Protein AF-A0A0F9KV22-F1 (afdb_monomer_lite)

Structure (mmCIF, N/CA/C/O backbone):
data_AF-A0A0F9KV22-F1
#
_entry.id   AF-A0A0F9KV22-F1
#
loop_
_atom_site.group_PDB
_atom_site.id
_atom_site.type_symbol
_atom_site.label_atom_id
_atom_site.label_alt_id
_atom_site.label_comp_id
_atom_site.label_asym_id
_atom_site.label_entity_id
_atom_site.label_seq_id
_atom_site.pdbx_PDB_ins_code
_atom_site.Cartn_x
_atom_site.Cartn_y
_atom_site.Cartn_z
_atom_site.occupancy
_atom_site.B_iso_or_equiv
_atom_site.auth_seq_id
_atom_site.auth_comp_id
_atom_site.auth_asym_id
_atom_site.auth_atom_id
_atom_site.pdbx_PDB_model_num
ATOM 1 N N . MET A 1 1 ? -17.449 13.943 23.712 1.00 32.59 1 MET A N 1
ATOM 2 C CA . MET A 1 1 ? -16.110 14.514 23.438 1.00 32.59 1 MET A CA 1
ATOM 3 C C . MET A 1 1 ? -15.389 13.582 22.473 1.00 32.59 1 MET A C 1
ATOM 5 O O . MET A 1 1 ? -14.999 12.496 22.885 1.00 32.59 1 MET A O 1
ATOM 9 N N . ALA A 1 2 ? -15.297 13.933 21.188 1.00 40.28 2 ALA A N 1
ATOM 10 C CA . ALA A 1 2 ? -14.554 13.122 20.223 1.00 40.28 2 ALA A CA 1
ATOM 11 C C . ALA A 1 2 ? -13.065 13.161 20.602 1.00 40.28 2 ALA A C 1
ATOM 13 O O . ALA A 1 2 ? -12.479 14.239 20.712 1.00 40.28 2 ALA A O 1
ATOM 14 N N . ARG A 1 3 ? -12.473 11.996 20.892 1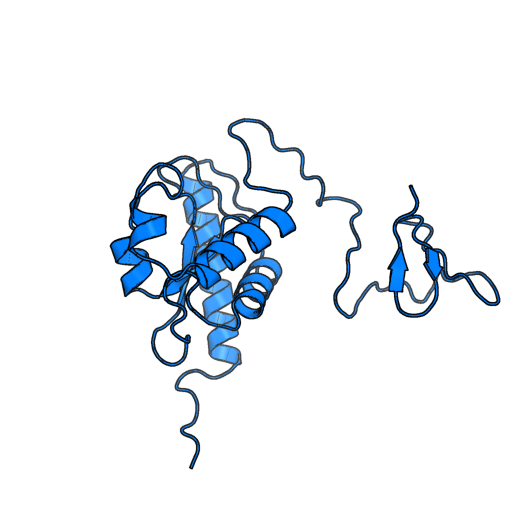.00 40.50 3 ARG A N 1
ATOM 15 C CA . ARG A 1 3 ? -11.038 11.890 21.185 1.00 40.50 3 ARG A CA 1
ATOM 16 C C . ARG A 1 3 ? -10.270 12.445 19.980 1.00 40.50 3 ARG A C 1
ATOM 18 O O . ARG A 1 3 ? -10.535 12.031 18.858 1.00 40.50 3 ARG A O 1
ATOM 25 N N . ARG A 1 4 ? -9.335 13.380 20.200 1.00 36.06 4 ARG A N 1
ATOM 26 C CA . ARG A 1 4 ? -8.414 13.835 19.142 1.00 36.06 4 ARG A CA 1
ATOM 27 C C . ARG A 1 4 ? -7.692 12.599 18.575 1.00 36.06 4 ARG A C 1
ATOM 29 O O . ARG A 1 4 ? -7.229 11.787 19.384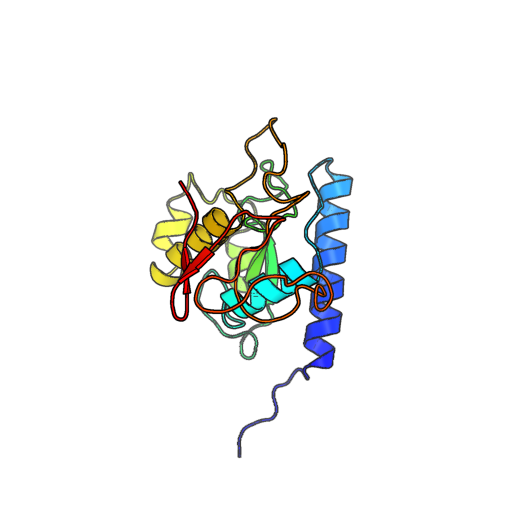 1.00 36.06 4 ARG A O 1
ATOM 36 N N . PRO A 1 5 ? -7.569 12.442 17.244 1.00 43.88 5 PRO A N 1
ATOM 37 C CA . PRO A 1 5 ? -6.772 11.367 16.667 1.00 43.88 5 PRO A CA 1
ATOM 38 C C . PRO A 1 5 ? -5.354 11.429 17.241 1.00 43.88 5 PRO A C 1
ATOM 40 O O . PRO A 1 5 ? -4.774 12.511 17.350 1.00 43.88 5 PRO A O 1
ATOM 43 N N . ARG A 1 6 ? -4.783 10.277 17.616 1.00 51.22 6 ARG A N 1
ATOM 44 C CA . ARG A 1 6 ? -3.412 10.188 18.160 1.00 51.22 6 ARG A CA 1
ATOM 45 C C . ARG A 1 6 ? -2.331 10.679 17.178 1.00 51.22 6 ARG A C 1
ATOM 47 O O . ARG A 1 6 ? -1.198 10.884 17.596 1.00 51.22 6 ARG A O 1
ATOM 54 N N . TYR A 1 7 ? -2.681 10.902 15.910 1.00 47.09 7 TYR A N 1
ATOM 55 C CA . TYR A 1 7 ? -1.802 11.370 14.841 1.00 47.09 7 TYR A CA 1
ATOM 56 C C . TYR A 1 7 ? -2.459 12.544 14.093 1.00 47.09 7 TYR A C 1
ATOM 58 O O . TYR A 1 7 ? -3.548 12.408 13.544 1.00 47.09 7 TYR A O 1
ATOM 66 N N . GLY A 1 8 ? -1.820 13.720 14.094 1.00 50.38 8 GLY A N 1
ATOM 67 C CA . GLY A 1 8 ? -2.276 14.887 13.324 1.00 50.38 8 GLY A CA 1
ATOM 68 C C . GLY A 1 8 ? -2.021 14.736 11.817 1.00 50.38 8 GLY A C 1
ATOM 69 O O . GLY A 1 8 ? -1.182 13.933 11.409 1.00 50.38 8 GLY A O 1
ATOM 70 N N . ARG A 1 9 ? -2.702 15.539 10.982 1.00 50.69 9 ARG A N 1
ATOM 71 C CA . ARG A 1 9 ? -2.569 15.514 9.504 1.00 50.69 9 ARG A CA 1
ATOM 72 C C . ARG A 1 9 ? -1.110 15.602 9.021 1.00 50.69 9 ARG A C 1
ATOM 74 O O . ARG A 1 9 ? -0.722 14.864 8.119 1.00 50.69 9 ARG A O 1
ATOM 81 N N . ASP A 1 10 ? -0.277 16.397 9.691 1.00 55.50 10 ASP A N 1
ATOM 82 C CA . ASP A 1 10 ? 1.150 16.546 9.356 1.00 55.50 10 ASP A CA 1
ATOM 83 C C . ASP A 1 10 ? 1.987 15.298 9.682 1.00 55.50 10 ASP A C 1
ATOM 85 O O . ASP A 1 10 ? 2.980 15.004 9.011 1.00 55.50 10 ASP A O 1
ATOM 89 N N . ALA A 1 11 ? 1.586 14.535 10.703 1.00 61.00 11 ALA A N 1
ATOM 90 C CA . ALA A 1 11 ? 2.254 13.294 11.081 1.00 61.00 11 ALA A CA 1
ATOM 91 C C . ALA A 1 11 ? 1.966 12.179 10.064 1.00 61.00 11 ALA A C 1
ATOM 93 O O . ALA A 1 11 ? 2.880 11.433 9.711 1.00 61.00 11 ALA A O 1
ATOM 94 N N . HIS A 1 12 ? 0.739 12.113 9.529 1.00 65.06 12 HIS A N 1
ATOM 95 C CA . HIS A 1 12 ? 0.409 11.209 8.422 1.00 65.06 12 HIS A CA 1
ATOM 96 C C . HIS A 1 12 ? 1.208 11.542 7.157 1.00 65.06 12 HIS A C 1
ATOM 98 O O . HIS A 1 12 ? 1.749 10.631 6.534 1.00 65.06 12 HIS A O 1
ATOM 104 N N . TYR A 1 13 ? 1.371 12.828 6.827 1.00 62.19 13 TYR A N 1
ATOM 105 C CA . TYR A 1 13 ? 2.167 13.255 5.673 1.00 62.19 13 TYR A CA 1
ATOM 106 C C . TYR A 1 13 ? 3.645 12.853 5.793 1.00 62.19 13 TYR A C 1
ATOM 108 O O . TYR A 1 13 ? 4.195 12.217 4.894 1.00 62.19 13 TYR A O 1
ATOM 116 N N . LYS A 1 14 ? 4.297 13.153 6.928 1.00 71.38 14 LYS A N 1
ATOM 117 C CA . LYS A 1 14 ? 5.704 12.768 7.151 1.00 71.38 14 LYS A CA 1
ATOM 118 C C . LYS A 1 14 ? 5.899 11.252 7.103 1.00 71.38 14 LYS A C 1
ATOM 120 O O . LYS A 1 14 ? 6.877 10.775 6.525 1.00 71.38 14 LYS A O 1
ATOM 125 N N . TYR A 1 15 ? 4.967 10.497 7.682 1.00 80.75 15 TYR A N 1
ATOM 126 C CA . TYR A 1 15 ? 5.048 9.040 7.707 1.00 80.75 15 TYR A CA 1
ATOM 127 C C . TYR A 1 15 ? 4.829 8.428 6.316 1.00 80.75 15 TYR A C 1
ATOM 129 O O . TYR A 1 15 ? 5.566 7.522 5.931 1.00 80.75 15 TYR A O 1
ATOM 137 N N . ALA A 1 16 ? 3.910 8.977 5.518 1.00 82.00 16 ALA A N 1
ATOM 138 C CA . ALA A 1 16 ? 3.708 8.578 4.127 1.00 82.00 16 ALA A CA 1
ATOM 139 C C . ALA A 1 16 ? 4.967 8.810 3.268 1.00 82.00 16 ALA A C 1
ATOM 141 O O . ALA A 1 16 ? 5.397 7.907 2.548 1.00 82.00 16 ALA A O 1
ATOM 142 N N . THR A 1 17 ? 5.623 9.969 3.409 1.00 84.56 17 THR A N 1
ATOM 143 C CA . THR A 1 17 ? 6.889 10.280 2.717 1.00 84.56 17 THR A CA 1
ATOM 144 C C . THR A 1 17 ? 8.002 9.301 3.071 1.00 84.56 17 THR A C 1
ATOM 146 O O . THR A 1 17 ? 8.720 8.823 2.184 1.00 84.56 17 THR A O 1
ATOM 149 N N . TYR A 1 18 ? 8.138 8.970 4.358 1.00 89.56 18 TYR A N 1
ATOM 150 C CA . TYR A 1 18 ? 9.110 7.983 4.820 1.00 89.56 18 TYR A CA 1
ATOM 151 C C . TYR A 1 18 ? 8.845 6.601 4.209 1.00 89.56 18 TYR A C 1
ATOM 153 O O . TYR A 1 18 ? 9.760 5.996 3.652 1.00 89.56 18 TYR A O 1
ATOM 161 N N . GLN A 1 19 ? 7.597 6.128 4.248 1.00 90.44 19 GLN A N 1
ATOM 162 C CA . GLN A 1 19 ? 7.229 4.813 3.721 1.00 90.44 19 GLN A CA 1
ATOM 163 C C . GLN A 1 19 ? 7.500 4.686 2.218 1.00 90.44 19 GLN A C 1
ATOM 165 O O . GLN A 1 19 ? 8.169 3.741 1.802 1.00 90.44 19 GLN A O 1
ATOM 170 N N . ALA A 1 20 ? 7.063 5.661 1.413 1.00 87.75 20 ALA A N 1
ATOM 171 C CA . ALA A 1 20 ? 7.308 5.663 -0.031 1.00 87.75 20 ALA A CA 1
ATOM 172 C C . ALA A 1 20 ? 8.812 5.716 -0.357 1.00 87.75 20 ALA A C 1
ATOM 174 O O . ALA A 1 20 ? 9.294 5.077 -1.293 1.00 87.75 20 ALA A O 1
ATOM 175 N N . THR A 1 21 ? 9.594 6.453 0.434 1.00 91.31 21 THR A N 1
ATOM 176 C CA . THR A 1 21 ? 11.052 6.510 0.269 1.00 91.31 21 THR A CA 1
ATOM 177 C C . THR A 1 21 ? 11.714 5.182 0.620 1.00 91.31 21 THR A C 1
ATOM 179 O O . THR A 1 21 ? 12.517 4.685 -0.167 1.00 91.31 21 THR A O 1
ATOM 182 N N . ASN A 1 22 ? 11.343 4.567 1.744 1.00 93.38 22 ASN A N 1
ATOM 183 C CA . ASN A 1 22 ? 11.884 3.275 2.155 1.00 93.38 22 ASN A CA 1
ATOM 184 C C . ASN A 1 22 ? 11.538 2.164 1.149 1.00 93.38 22 ASN A C 1
ATOM 186 O O . ASN A 1 22 ? 12.415 1.402 0.748 1.00 93.38 22 ASN A O 1
ATOM 190 N N . ALA A 1 23 ? 10.292 2.128 0.665 1.00 91.12 23 ALA A N 1
ATOM 191 C CA . ALA A 1 23 ? 9.847 1.160 -0.336 1.00 91.12 23 ALA A CA 1
ATOM 192 C C . ALA A 1 23 ? 10.634 1.278 -1.651 1.00 91.12 23 ALA A C 1
ATOM 194 O O . ALA A 1 23 ? 11.029 0.267 -2.238 1.00 91.12 23 ALA A O 1
ATOM 195 N N . ARG A 1 24 ? 10.908 2.505 -2.114 1.00 92.62 24 ARG A N 1
ATOM 196 C CA . ARG A 1 24 ? 11.751 2.726 -3.299 1.00 92.62 24 ARG A CA 1
ATOM 197 C C . ARG A 1 24 ? 13.187 2.269 -3.068 1.00 92.62 24 ARG A C 1
ATOM 199 O O . ARG A 1 24 ? 13.760 1.624 -3.940 1.00 92.62 24 ARG A O 1
ATOM 206 N N . THR A 1 25 ? 13.767 2.591 -1.915 1.00 93.19 25 THR A N 1
ATOM 207 C CA . THR A 1 25 ? 15.131 2.172 -1.567 1.00 93.19 25 THR A CA 1
ATOM 208 C C . THR A 1 25 ? 15.263 0.651 -1.559 1.00 93.19 25 THR A C 1
ATOM 210 O O . THR A 1 25 ? 16.194 0.125 -2.164 1.00 93.19 25 THR A O 1
ATOM 213 N N . GLU A 1 26 ? 14.319 -0.059 -0.940 1.00 91.44 26 GLU A N 1
ATOM 214 C CA . GLU A 1 26 ? 14.357 -1.522 -0.864 1.00 91.44 26 GLU A CA 1
ATOM 215 C C . GLU A 1 26 ? 14.178 -2.187 -2.237 1.00 91.44 26 GLU A C 1
ATOM 217 O O . GLU A 1 26 ? 14.920 -3.107 -2.574 1.00 91.44 26 GLU A O 1
ATOM 222 N N . ALA A 1 27 ? 13.265 -1.684 -3.075 1.00 89.12 27 ALA A N 1
ATOM 223 C CA . ALA A 1 27 ? 13.117 -2.181 -4.444 1.00 89.12 27 ALA A CA 1
ATOM 224 C C . ALA A 1 27 ? 14.385 -1.950 -5.284 1.00 89.12 27 ALA A C 1
ATOM 226 O O . ALA A 1 27 ? 14.852 -2.879 -5.942 1.00 89.12 27 ALA A O 1
ATOM 227 N N . ARG A 1 28 ? 15.004 -0.761 -5.196 1.00 90.50 28 ARG A N 1
ATOM 228 C CA . ARG A 1 28 ? 16.268 -0.454 -5.897 1.00 90.50 28 ARG A CA 1
ATOM 229 C C . ARG A 1 28 ? 17.399 -1.384 -5.485 1.00 90.50 28 ARG A C 1
ATOM 231 O O . ARG A 1 28 ? 18.112 -1.874 -6.352 1.00 90.50 28 ARG A O 1
ATOM 238 N N . ARG A 1 29 ? 17.546 -1.659 -4.183 1.00 92.12 29 ARG A N 1
ATOM 239 C CA . ARG A 1 29 ? 18.568 -2.588 -3.662 1.00 92.12 29 ARG A CA 1
ATOM 240 C C . ARG A 1 29 ? 18.455 -3.989 -4.258 1.00 92.12 29 ARG A C 1
ATOM 242 O O . ARG A 1 29 ? 19.460 -4.680 -4.358 1.00 92.12 29 ARG A O 1
ATOM 249 N N . ARG A 1 30 ? 17.248 -4.394 -4.651 1.00 87.31 30 ARG A N 1
ATOM 250 C CA . ARG A 1 30 ? 16.955 -5.702 -5.246 1.00 87.31 30 ARG A CA 1
ATOM 251 C C . ARG A 1 30 ? 16.884 -5.683 -6.778 1.00 87.31 30 ARG A C 1
ATOM 253 O O . ARG A 1 30 ? 16.603 -6.718 -7.365 1.00 87.31 30 ARG A O 1
ATOM 260 N N . GLY A 1 31 ? 17.113 -4.535 -7.422 1.00 85.81 31 GLY A N 1
ATOM 261 C CA . GLY A 1 31 ? 17.026 -4.395 -8.881 1.00 85.81 31 GLY A CA 1
ATOM 262 C C . GLY A 1 31 ? 15.598 -4.318 -9.437 1.00 85.81 31 GLY A C 1
ATOM 263 O O . GLY A 1 31 ? 15.406 -4.475 -10.639 1.00 85.81 31 GLY A O 1
ATOM 264 N N . TYR A 1 32 ? 14.592 -4.061 -8.595 1.00 87.12 32 TYR A N 1
ATOM 265 C CA . TYR A 1 32 ? 13.192 -3.946 -9.012 1.00 87.12 32 TYR A CA 1
ATOM 266 C C . TYR A 1 32 ? 12.773 -2.490 -9.254 1.00 87.12 32 TYR A C 1
ATOM 268 O O . TYR A 1 32 ? 13.287 -1.556 -8.634 1.00 87.12 32 TYR A O 1
ATOM 276 N N . ILE A 1 33 ? 11.772 -2.298 -10.125 1.00 87.19 33 ILE A N 1
ATOM 277 C CA . ILE A 1 33 ? 11.129 -0.999 -10.380 1.00 87.19 33 ILE A CA 1
ATOM 278 C C . ILE A 1 33 ? 10.705 -0.331 -9.060 1.00 87.19 33 ILE A C 1
ATOM 280 O O . ILE A 1 33 ? 10.034 -0.928 -8.217 1.00 87.19 33 ILE A O 1
ATOM 284 N N . ALA A 1 34 ? 11.098 0.935 -8.907 1.00 89.00 34 ALA A N 1
ATOM 285 C CA . ALA A 1 34 ? 10.967 1.722 -7.685 1.00 89.00 34 ALA A CA 1
ATOM 286 C C . ALA A 1 34 ? 10.406 3.122 -7.972 1.00 89.00 34 ALA A C 1
ATOM 288 O O . ALA A 1 34 ? 11.072 4.136 -7.730 1.00 89.00 34 ALA A O 1
ATOM 289 N N . ARG A 1 35 ? 9.195 3.167 -8.537 1.00 90.44 35 ARG A N 1
ATOM 290 C CA . ARG A 1 35 ? 8.580 4.390 -9.072 1.00 90.44 35 ARG A CA 1
ATOM 291 C C . ARG A 1 35 ? 7.485 4.983 -8.187 1.00 90.44 35 ARG A C 1
ATOM 293 O O . ARG A 1 35 ? 7.162 6.140 -8.405 1.00 90.44 35 ARG A O 1
ATOM 300 N N . ILE A 1 36 ? 6.978 4.252 -7.187 1.00 90.69 36 ILE A N 1
ATOM 301 C CA . ILE A 1 36 ? 5.904 4.751 -6.316 1.00 90.69 36 ILE A CA 1
ATOM 302 C C . ILE A 1 36 ? 6.233 6.155 -5.782 1.00 90.69 36 ILE A C 1
ATOM 304 O O . ILE A 1 36 ? 7.232 6.364 -5.084 1.00 90.69 36 ILE A O 1
ATOM 308 N N . THR A 1 37 ? 5.418 7.131 -6.162 1.00 88.44 37 THR A N 1
ATOM 309 C CA . THR A 1 37 ? 5.560 8.527 -5.741 1.00 88.44 37 THR A CA 1
ATOM 310 C C . THR A 1 37 ? 4.836 8.769 -4.417 1.00 88.44 37 THR A C 1
ATOM 312 O O . THR A 1 37 ? 4.064 7.934 -3.943 1.00 88.44 37 THR A O 1
ATOM 315 N N . LEU A 1 38 ? 5.090 9.921 -3.790 1.00 85.25 38 LEU A N 1
ATOM 316 C CA . LEU A 1 38 ? 4.344 10.313 -2.594 1.00 85.25 38 LEU A CA 1
ATOM 317 C C . LEU A 1 38 ? 2.856 10.512 -2.907 1.00 85.25 38 LEU A C 1
ATOM 319 O O . LEU A 1 38 ? 2.020 10.084 -2.119 1.00 85.25 38 LEU A O 1
ATOM 323 N N . ASP A 1 39 ? 2.531 11.120 -4.045 1.00 83.44 39 ASP A N 1
ATOM 324 C CA . ASP A 1 39 ? 1.143 11.392 -4.419 1.00 83.44 39 ASP A CA 1
ATOM 325 C C . ASP A 1 39 ? 0.395 10.109 -4.783 1.00 83.44 39 ASP A C 1
ATOM 327 O O . ASP A 1 39 ? -0.719 9.915 -4.310 1.00 83.44 39 ASP A O 1
ATOM 331 N N . GLU A 1 40 ? 1.033 9.175 -5.499 1.00 87.38 40 GLU A N 1
ATOM 332 C CA . GLU A 1 40 ? 0.475 7.832 -5.725 1.00 87.38 40 GLU A CA 1
ATOM 333 C C . GLU A 1 40 ? 0.242 7.099 -4.392 1.00 87.38 40 GLU A C 1
ATOM 335 O O . GLU A 1 40 ? -0.798 6.475 -4.202 1.00 87.38 40 GLU A O 1
ATOM 340 N N . TRP A 1 41 ? 1.169 7.201 -3.432 1.00 91.94 41 TRP A N 1
ATOM 341 C CA . TRP A 1 41 ? 0.983 6.574 -2.122 1.00 91.94 41 TRP A CA 1
ATOM 342 C C . TRP A 1 41 ? -0.146 7.219 -1.303 1.00 91.94 41 TRP A C 1
ATOM 344 O O . TRP A 1 41 ? -0.927 6.521 -0.656 1.00 91.94 41 TRP A O 1
ATOM 354 N N . ARG A 1 42 ? -0.270 8.548 -1.341 1.00 87.31 42 ARG A N 1
ATOM 355 C CA . ARG A 1 42 ? -1.376 9.271 -0.696 1.00 87.31 42 ARG A CA 1
ATOM 356 C C . ARG A 1 42 ? -2.714 8.921 -1.329 1.00 87.31 42 ARG A C 1
ATOM 358 O O . ARG A 1 42 ? -3.655 8.637 -0.596 1.00 87.31 42 ARG A O 1
ATOM 365 N N . TYR A 1 43 ? -2.761 8.865 -2.656 1.00 88.12 43 TYR A N 1
ATOM 366 C CA . TYR A 1 43 ? -3.924 8.399 -3.398 1.00 88.12 43 TYR A CA 1
ATOM 367 C C . TYR A 1 43 ? -4.333 6.998 -2.942 1.00 88.12 43 TYR A C 1
ATOM 369 O O . TYR A 1 43 ? -5.488 6.787 -2.598 1.00 88.12 43 TYR A O 1
ATOM 377 N N . THR A 1 44 ? -3.388 6.059 -2.839 1.00 91.38 44 THR A N 1
ATOM 378 C CA . THR A 1 44 ? -3.674 4.715 -2.327 1.00 91.38 44 THR A CA 1
ATOM 379 C C . THR A 1 44 ? -4.278 4.754 -0.915 1.00 91.38 44 THR A C 1
ATOM 381 O O . THR A 1 44 ? -5.247 4.050 -0.640 1.00 91.38 44 THR A O 1
ATOM 384 N N . LEU A 1 45 ? -3.734 5.565 -0.001 1.00 89.50 45 LEU A N 1
ATOM 385 C CA . LEU A 1 45 ? -4.281 5.697 1.356 1.00 89.50 45 LEU A CA 1
ATOM 386 C C . LEU A 1 45 ? -5.718 6.233 1.353 1.00 89.50 45 LEU A C 1
ATOM 388 O O . LEU A 1 45 ? -6.554 5.722 2.096 1.00 89.50 45 LEU A O 1
ATOM 392 N N . GLU A 1 46 ? -6.004 7.232 0.520 1.00 88.12 46 GLU A N 1
ATOM 393 C CA . GLU A 1 46 ? -7.340 7.815 0.358 1.00 88.12 46 GLU A CA 1
ATOM 394 C C . GLU A 1 46 ? -8.314 6.826 -0.293 1.00 88.12 46 GLU A C 1
ATOM 396 O O . GLU A 1 46 ? -9.427 6.657 0.203 1.00 88.12 46 GLU A O 1
ATOM 401 N N . PHE A 1 47 ? -7.872 6.104 -1.326 1.00 89.44 47 PHE A N 1
ATOM 402 C CA . PHE A 1 47 ? -8.639 5.063 -2.007 1.00 89.44 47 PHE A CA 1
ATOM 403 C C . PHE A 1 47 ? -9.084 3.956 -1.047 1.00 89.44 47 PHE A C 1
ATOM 405 O O . PHE A 1 47 ? -10.201 3.460 -1.157 1.00 89.44 47 PHE A O 1
ATOM 412 N N . PHE A 1 48 ? -8.246 3.594 -0.070 1.00 92.25 48 PHE A N 1
ATOM 413 C CA . PHE A 1 48 ? -8.583 2.644 0.996 1.00 92.25 48 PHE A CA 1
ATOM 414 C C . PHE A 1 48 ? -9.241 3.293 2.226 1.00 92.25 48 PHE A C 1
ATOM 416 O O . PHE A 1 48 ? -9.384 2.633 3.255 1.00 92.25 48 PHE A O 1
ATOM 423 N N . GLU A 1 49 ? -9.634 4.567 2.157 1.00 91.88 49 GLU A N 1
ATOM 424 C CA . GLU A 1 49 ? -10.257 5.327 3.254 1.00 91.88 49 GLU A CA 1
ATOM 425 C C . GLU A 1 49 ? -9.437 5.282 4.553 1.00 91.88 49 GLU A C 1
ATOM 427 O O . GLU A 1 49 ? -9.974 5.214 5.659 1.00 91.88 49 GLU A O 1
ATOM 432 N N . TYR A 1 50 ? -8.108 5.281 4.429 1.00 90.25 50 TYR A N 1
ATOM 433 C CA . TYR A 1 50 ? -7.182 5.123 5.551 1.00 90.25 50 TYR A CA 1
ATOM 434 C C . TYR A 1 50 ? -7.458 3.859 6.384 1.00 90.25 50 TYR A C 1
ATOM 436 O O . TYR A 1 50 ? -7.239 3.828 7.600 1.00 90.25 50 TYR A O 1
ATOM 444 N N . THR A 1 51 ? -7.904 2.792 5.722 1.00 92.38 51 THR A N 1
ATOM 445 C CA . THR A 1 51 ? -8.070 1.461 6.303 1.00 92.38 51 THR A CA 1
ATOM 446 C C . THR A 1 51 ? -7.060 0.473 5.732 1.00 92.38 51 THR A C 1
ATOM 448 O O . THR A 1 51 ? -6.452 0.668 4.682 1.00 92.38 51 THR A O 1
ATOM 451 N N . CYS A 1 52 ? -6.840 -0.611 6.463 1.00 94.06 52 CYS A N 1
ATOM 452 C CA . CYS A 1 52 ? -6.003 -1.712 6.019 1.00 94.06 52 CYS A CA 1
ATOM 453 C C . CYS A 1 52 ? -6.662 -2.437 4.838 1.00 94.06 52 CYS A C 1
ATOM 455 O O . CYS A 1 52 ? -7.722 -3.031 5.026 1.00 94.06 52 CYS A O 1
ATOM 457 N N . ALA A 1 53 ? -5.992 -2.511 3.686 1.00 93.69 53 ALA A N 1
ATOM 458 C CA . ALA A 1 53 ? -6.392 -3.231 2.469 1.00 93.69 53 ALA A CA 1
ATOM 459 C C . ALA A 1 53 ? -6.661 -4.731 2.670 1.00 93.69 53 ALA A C 1
ATOM 461 O O . ALA A 1 53 ? -7.122 -5.416 1.770 1.00 93.69 53 ALA A O 1
ATOM 462 N N . TYR A 1 54 ? -6.374 -5.241 3.864 1.00 91.75 54 TYR A N 1
ATOM 463 C CA . TYR A 1 54 ? -6.577 -6.621 4.256 1.00 91.75 54 TYR A CA 1
ATOM 464 C C . TYR A 1 54 ? -7.779 -6.796 5.175 1.00 91.75 54 TYR A C 1
ATOM 466 O O . TYR A 1 54 ? -8.775 -7.386 4.790 1.00 91.75 54 TYR A O 1
ATOM 474 N N . CYS A 1 55 ? -7.710 -6.295 6.409 1.00 91.75 55 CYS A N 1
ATOM 475 C CA . CYS A 1 55 ? -8.770 -6.505 7.402 1.00 91.75 55 CYS A CA 1
ATOM 476 C C . CYS A 1 55 ? -9.768 -5.345 7.519 1.00 91.75 55 CYS A C 1
ATOM 478 O O . CYS A 1 55 ? -10.689 -5.438 8.322 1.00 91.75 55 CYS A O 1
ATOM 480 N N . GLY A 1 56 ? -9.570 -4.242 6.794 1.00 92.19 56 GLY A N 1
ATOM 481 C CA . GLY A 1 56 ? -10.430 -3.054 6.862 1.00 92.19 56 GLY A CA 1
ATOM 482 C C . GLY A 1 56 ? -10.289 -2.236 8.149 1.00 92.19 56 GLY A C 1
ATOM 483 O O . GLY A 1 56 ? -11.023 -1.277 8.355 1.00 92.19 56 GLY A O 1
ATOM 484 N N . VAL A 1 57 ? -9.349 -2.581 9.039 1.00 93.06 57 VAL A N 1
ATOM 485 C CA . VAL A 1 57 ? -9.137 -1.813 10.274 1.00 93.06 57 VAL A CA 1
ATOM 486 C C . VAL A 1 57 ? -8.627 -0.403 9.958 1.00 93.06 57 VAL A C 1
ATOM 488 O O . VAL A 1 57 ? -7.706 -0.246 9.156 1.00 93.06 57 VAL A O 1
ATOM 491 N N . SER A 1 58 ? -9.200 0.607 10.612 1.00 91.25 58 SER A N 1
ATOM 492 C CA . SER A 1 58 ? -8.791 2.012 10.477 1.00 91.25 58 SER A CA 1
ATOM 493 C C . SER A 1 58 ? -7.380 2.268 11.022 1.00 91.25 58 SER A C 1
ATOM 495 O O . SER A 1 58 ? -6.964 1.673 12.028 1.00 91.25 58 SER A O 1
ATOM 497 N N . CYS A 1 59 ? -6.676 3.217 10.395 1.00 86.94 59 CYS A N 1
ATOM 498 C CA . CYS A 1 59 ? -5.369 3.713 10.823 1.00 86.94 59 CYS A CA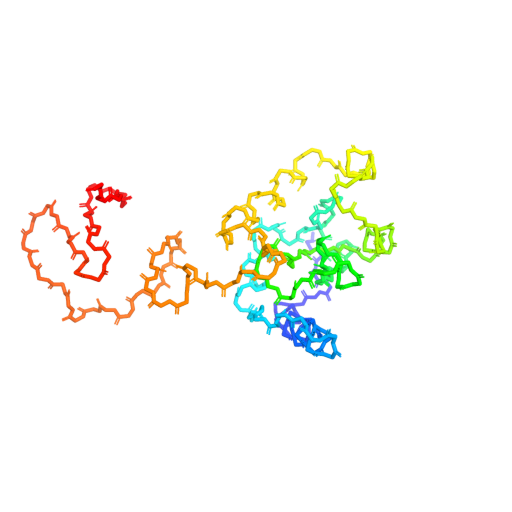 1
ATOM 499 C C . CYS A 1 59 ? -5.356 4.248 12.268 1.00 86.94 59 CYS A C 1
ATOM 501 O O . CYS A 1 59 ? -4.335 4.156 12.950 1.00 86.94 59 CYS A O 1
ATOM 503 N N . GLU A 1 60 ? -6.496 4.740 12.770 1.00 87.50 60 GLU A N 1
ATOM 504 C CA . GLU A 1 60 ? -6.645 5.227 14.149 1.00 87.50 60 GLU A CA 1
ATOM 505 C C . GLU A 1 60 ? -6.556 4.096 15.180 1.00 87.50 60 GLU A C 1
ATOM 507 O O . GLU A 1 60 ? -6.151 4.302 16.330 1.00 87.50 60 GLU A O 1
ATOM 512 N N . THR A 1 61 ? -6.943 2.889 14.760 1.00 89.12 61 THR A N 1
ATOM 513 C CA . THR A 1 61 ? -6.901 1.685 15.591 1.00 89.12 61 THR A CA 1
ATOM 514 C C . THR A 1 61 ? -5.556 0.980 15.459 1.00 89.12 61 THR A C 1
ATOM 516 O O . THR A 1 61 ? -4.984 0.562 16.467 1.00 89.12 61 THR A O 1
ATOM 519 N N . ARG A 1 62 ? -5.033 0.838 14.233 1.00 88.88 62 ARG A N 1
ATOM 520 C CA . ARG A 1 62 ? -3.718 0.233 13.972 1.00 88.88 62 ARG A CA 1
ATOM 521 C C . ARG A 1 62 ? -2.963 1.033 12.908 1.00 88.88 62 ARG A C 1
ATOM 523 O O . ARG A 1 62 ? -3.500 1.174 11.813 1.00 88.88 62 ARG A O 1
ATOM 530 N N . PRO A 1 63 ? -1.715 1.468 13.168 1.00 89.19 63 PRO A N 1
ATOM 531 C CA . PRO A 1 63 ? -0.912 2.168 12.171 1.00 89.19 63 PRO A CA 1
ATOM 532 C C . PRO A 1 63 ? -0.773 1.361 10.878 1.00 89.19 63 PRO A C 1
ATOM 534 O O . PRO A 1 63 ? -0.549 0.146 10.915 1.00 89.19 63 PRO A O 1
ATOM 537 N N . LEU A 1 64 ? -0.898 2.055 9.747 1.00 92.00 64 LEU A N 1
ATOM 538 C CA . LEU A 1 64 ? -0.767 1.471 8.417 1.00 92.00 64 LEU A CA 1
ATOM 539 C C . LEU A 1 64 ? 0.664 1.604 7.904 1.00 92.00 64 LEU A C 1
ATOM 541 O O . LEU A 1 64 ? 1.320 2.632 8.083 1.00 92.00 64 LEU A O 1
ATOM 545 N N . GLN A 1 65 ? 1.117 0.556 7.238 1.00 93.38 65 GLN A N 1
ATOM 546 C CA . GLN A 1 65 ? 2.406 0.445 6.581 1.00 93.38 65 GLN A CA 1
ATOM 547 C C . GLN A 1 65 ? 2.176 0.204 5.091 1.00 93.38 65 GLN A C 1
ATOM 549 O O . GLN A 1 65 ? 1.254 -0.519 4.716 1.00 93.38 65 GLN A O 1
ATOM 554 N N . LEU A 1 66 ? 3.030 0.790 4.261 1.00 94.88 66 LEU A N 1
ATOM 555 C CA . LEU A 1 66 ? 3.134 0.481 2.848 1.00 94.88 66 LEU A CA 1
ATOM 556 C C . LEU A 1 66 ? 3.652 -0.943 2.729 1.00 94.88 66 LEU A C 1
ATOM 558 O O . LEU A 1 66 ? 4.735 -1.272 3.216 1.00 94.88 66 LEU A O 1
ATOM 562 N N . GLU A 1 67 ? 2.843 -1.769 2.095 1.00 94.19 67 GLU A N 1
ATOM 563 C CA . GLU A 1 67 ? 3.085 -3.183 1.906 1.00 94.19 67 GLU A CA 1
ATOM 564 C C . GLU A 1 67 ? 3.021 -3.513 0.413 1.00 94.19 67 GLU A C 1
ATOM 566 O O . GLU A 1 67 ? 2.310 -2.855 -0.348 1.00 94.19 67 GLU A O 1
ATOM 571 N N . HIS A 1 68 ? 3.823 -4.486 -0.014 1.00 93.12 68 HIS A N 1
ATOM 572 C CA . HIS A 1 68 ? 3.854 -4.949 -1.396 1.00 93.12 68 HIS A CA 1
ATOM 573 C C . HIS A 1 68 ? 2.936 -6.152 -1.568 1.00 93.12 68 HIS A C 1
ATOM 575 O O . HIS A 1 68 ? 3.302 -7.267 -1.184 1.00 93.12 68 HIS A O 1
ATOM 581 N N . PHE A 1 69 ? 1.789 -5.933 -2.208 1.00 90.81 69 PHE A N 1
ATOM 582 C CA . PHE A 1 69 ? 0.795 -6.963 -2.492 1.00 90.81 69 PHE A CA 1
ATOM 583 C C . PHE A 1 69 ? 1.455 -8.218 -3.083 1.00 90.81 69 PHE A C 1
ATOM 585 O O . PHE A 1 69 ? 1.407 -9.282 -2.464 1.00 90.81 69 PHE A O 1
ATOM 592 N N . VAL A 1 70 ? 2.211 -8.078 -4.173 1.00 88.50 70 VAL A N 1
ATOM 593 C CA . VAL A 1 70 ? 3.236 -9.048 -4.580 1.00 88.50 70 VAL A CA 1
ATOM 594 C C . VAL A 1 70 ? 4.544 -8.706 -3.862 1.00 88.50 70 VAL A C 1
ATOM 596 O O . VAL A 1 70 ? 5.091 -7.626 -4.107 1.00 88.50 70 VAL A O 1
ATOM 599 N N . PRO A 1 71 ? 5.087 -9.589 -3.001 1.00 89.12 71 PRO A N 1
ATOM 600 C CA . PRO A 1 71 ? 6.323 -9.320 -2.269 1.00 89.12 71 PRO A CA 1
ATOM 601 C C . PRO A 1 71 ? 7.516 -9.047 -3.192 1.00 89.12 71 PRO A C 1
ATOM 603 O O . PRO A 1 71 ? 7.706 -9.744 -4.188 1.00 89.12 71 PRO A O 1
ATOM 606 N N . LEU A 1 72 ? 8.419 -8.142 -2.795 1.00 88.44 72 LEU A N 1
ATOM 607 C CA . LEU A 1 72 ? 9.683 -7.914 -3.520 1.00 88.44 72 LEU A CA 1
ATOM 608 C C . LEU A 1 72 ? 10.509 -9.205 -3.678 1.00 88.44 72 LEU A C 1
ATOM 610 O O . LEU A 1 72 ? 11.147 -9.426 -4.698 1.00 88.44 72 LEU A O 1
ATOM 614 N N . GLY A 1 73 ? 10.488 -10.097 -2.681 1.00 84.00 73 GLY A N 1
ATOM 615 C CA . GLY A 1 73 ? 11.168 -11.399 -2.755 1.00 84.00 73 GLY A CA 1
ATOM 616 C C . GLY A 1 73 ? 10.597 -12.364 -3.805 1.00 84.00 73 GLY A C 1
ATOM 617 O O . GLY A 1 73 ? 11.213 -13.390 -4.062 1.00 84.00 73 GLY A O 1
ATOM 618 N N . ARG A 1 74 ? 9.442 -12.043 -4.400 1.00 81.38 74 ARG A N 1
ATOM 619 C CA . ARG A 1 74 ? 8.750 -12.831 -5.431 1.00 81.38 74 ARG A CA 1
ATOM 620 C C . ARG A 1 74 ? 8.577 -12.051 -6.740 1.00 81.38 74 ARG A C 1
ATOM 622 O O . ARG A 1 74 ? 7.645 -12.307 -7.488 1.00 81.38 74 ARG A O 1
ATOM 629 N N . GLY A 1 75 ? 9.455 -11.082 -7.005 1.00 80.69 75 GLY A N 1
ATOM 630 C CA . GLY A 1 75 ? 9.402 -10.272 -8.227 1.00 80.69 75 GLY A CA 1
ATOM 631 C C . GLY A 1 75 ? 8.449 -9.078 -8.158 1.00 80.69 75 GLY A C 1
ATOM 632 O O . GLY A 1 75 ? 8.202 -8.433 -9.169 1.00 80.69 75 GLY A O 1
ATOM 633 N N . GLY A 1 76 ? 7.918 -8.757 -6.976 1.00 84.38 76 GLY A N 1
ATOM 634 C CA . GLY A 1 76 ? 7.116 -7.557 -6.776 1.00 84.38 76 GLY A CA 1
ATOM 635 C C . GLY A 1 76 ? 7.909 -6.268 -6.984 1.00 84.38 76 GLY A C 1
ATOM 636 O O . GLY A 1 76 ? 9.118 -6.205 -6.759 1.00 84.38 76 GLY A O 1
ATOM 637 N N . HIS A 1 77 ? 7.200 -5.203 -7.349 1.00 90.19 77 HIS A N 1
ATOM 638 C CA . HIS A 1 77 ? 7.772 -3.883 -7.613 1.00 90.19 77 HIS A CA 1
ATOM 639 C C . HIS A 1 77 ? 7.210 -2.816 -6.663 1.00 90.19 77 HIS A C 1
ATOM 641 O O . HIS A 1 77 ? 6.084 -2.925 -6.182 1.00 90.19 77 HIS A O 1
ATOM 647 N N . SER A 1 78 ? 7.959 -1.741 -6.414 1.00 92.56 78 SER A N 1
ATOM 648 C CA . SER A 1 78 ? 7.475 -0.578 -5.654 1.00 92.56 78 SER A CA 1
ATOM 649 C C . SER A 1 78 ? 6.794 0.415 -6.600 1.00 92.56 78 SER A C 1
ATOM 651 O O . SER A 1 78 ? 7.409 1.402 -7.016 1.00 92.56 78 SER A O 1
ATOM 653 N N . VAL A 1 79 ? 5.540 0.140 -6.964 1.00 91.25 79 VAL A N 1
ATOM 654 C CA . VAL A 1 79 ? 4.720 0.911 -7.921 1.00 91.25 79 VAL A CA 1
ATOM 655 C C . VAL A 1 79 ? 3.265 1.018 -7.452 1.00 91.25 79 VAL A C 1
ATOM 657 O O . VAL A 1 79 ? 2.821 0.223 -6.620 1.00 91.25 79 VAL A O 1
ATOM 660 N N . LEU A 1 80 ? 2.518 1.986 -7.996 1.00 90.31 80 LEU A N 1
ATOM 661 C CA . LEU A 1 80 ? 1.058 2.024 -7.860 1.00 90.31 80 LEU A CA 1
ATOM 662 C C . LEU A 1 80 ? 0.459 0.686 -8.334 1.00 90.31 80 LEU A C 1
ATOM 664 O O . LEU A 1 80 ? 0.991 0.068 -9.252 1.00 90.31 80 LEU A O 1
ATOM 668 N N . GLY A 1 81 ? -0.593 0.211 -7.670 1.00 89.50 81 GLY A N 1
ATOM 669 C CA . GLY A 1 81 ? -1.183 -1.109 -7.924 1.00 89.50 81 GLY A CA 1
ATOM 670 C C . GLY A 1 81 ? -0.543 -2.235 -7.110 1.00 89.50 81 GLY A C 1
ATOM 671 O O . GLY A 1 81 ? -1.253 -3.116 -6.643 1.00 89.50 81 GLY A O 1
ATOM 672 N N . ASN A 1 82 ? 0.769 -2.185 -6.844 1.00 93.06 82 ASN A N 1
ATOM 673 C CA . ASN A 1 82 ? 1.428 -3.183 -5.990 1.00 93.06 82 ASN A CA 1
ATOM 674 C C . ASN A 1 82 ? 1.650 -2.708 -4.545 1.00 93.06 82 ASN A C 1
ATOM 676 O O . ASN A 1 82 ? 1.802 -3.530 -3.648 1.00 93.06 82 ASN A O 1
ATOM 680 N N . CYS A 1 83 ? 1.687 -1.398 -4.301 1.00 94.88 83 CYS A N 1
ATOM 681 C CA . CYS A 1 83 ? 1.798 -0.828 -2.958 1.00 94.88 83 CYS A CA 1
ATOM 682 C C . CYS A 1 83 ? 0.404 -0.621 -2.344 1.00 94.88 83 CYS A C 1
ATOM 684 O O . CYS A 1 83 ? -0.374 0.177 -2.866 1.00 94.88 83 CYS A O 1
ATOM 686 N N . VAL A 1 84 ? 0.110 -1.282 -1.221 1.00 95.12 84 VAL A N 1
ATOM 687 C CA . VAL A 1 84 ? -1.179 -1.223 -0.506 1.00 95.12 84 VAL A CA 1
ATOM 688 C C . VAL A 1 84 ? -0.986 -0.914 0.988 1.00 95.12 84 VAL A C 1
ATOM 690 O O . VAL A 1 84 ? 0.087 -1.168 1.539 1.00 95.12 84 VAL A O 1
ATOM 693 N N . PRO A 1 85 ? -1.991 -0.354 1.687 1.00 95.62 85 PRO A N 1
ATOM 694 C CA . PRO A 1 85 ? -1.914 -0.112 3.120 1.00 95.62 85 PRO A CA 1
ATOM 695 C C . PRO A 1 85 ? -2.227 -1.367 3.921 1.00 95.62 85 PRO A C 1
ATOM 697 O O . PRO A 1 85 ? -3.320 -1.918 3.842 1.00 95.62 85 PRO A O 1
ATOM 700 N N . ALA A 1 86 ? -1.309 -1.768 4.789 1.00 94.75 86 ALA A N 1
ATOM 701 C CA . ALA A 1 86 ? -1.488 -2.907 5.673 1.00 94.75 86 ALA A CA 1
ATOM 702 C C . ALA A 1 86 ? -1.243 -2.517 7.131 1.00 94.75 86 ALA A C 1
ATOM 704 O O . ALA A 1 86 ? -0.273 -1.838 7.453 1.00 94.75 86 ALA A O 1
ATOM 705 N N . CYS A 1 87 ? -2.088 -2.981 8.051 1.00 92.94 87 CYS A N 1
ATOM 706 C CA . CYS A 1 87 ? -1.757 -2.907 9.472 1.00 92.94 87 CYS A CA 1
ATOM 707 C C . CYS A 1 87 ? -0.644 -3.913 9.802 1.00 92.94 87 CYS A C 1
ATOM 709 O O . CYS A 1 87 ? -0.544 -4.960 9.158 1.00 92.94 87 CYS A O 1
ATOM 711 N N . SER A 1 88 ? 0.143 -3.640 10.845 1.00 91.19 88 SER A N 1
ATOM 712 C CA . SER A 1 88 ? 1.288 -4.480 11.237 1.00 91.19 88 SER A CA 1
ATOM 713 C C . SER A 1 88 ? 0.948 -5.970 11.377 1.00 91.19 88 SER A C 1
ATOM 715 O O . SER A 1 88 ? 1.700 -6.822 10.918 1.00 91.19 88 SER A O 1
ATOM 717 N N . SER A 1 89 ? -0.217 -6.294 11.947 1.00 91.56 89 SER A N 1
ATOM 718 C CA . SER A 1 89 ? -0.686 -7.677 12.110 1.00 91.56 89 SER A CA 1
ATOM 719 C C . SER A 1 89 ? -0.953 -8.378 10.773 1.00 91.56 89 SER A C 1
ATOM 721 O O . SER A 1 89 ? -0.564 -9.531 10.606 1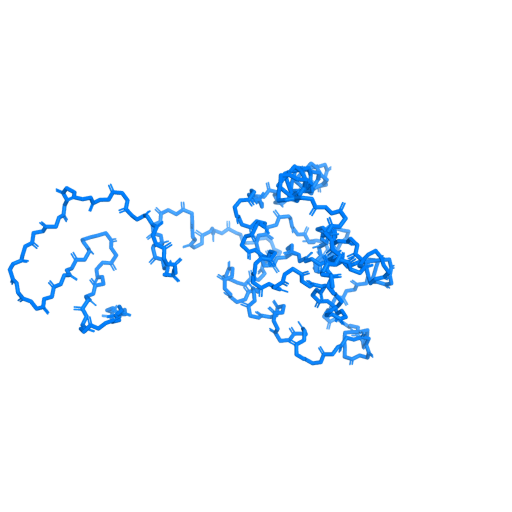.00 91.56 89 SER A O 1
ATOM 723 N N . CYS A 1 90 ? -1.594 -7.702 9.813 1.00 91.88 90 CYS A N 1
ATOM 724 C CA . CYS A 1 90 ? -1.857 -8.294 8.500 1.00 91.88 90 CYS A CA 1
ATOM 725 C C . CYS A 1 90 ? -0.593 -8.363 7.646 1.00 91.88 90 CYS A C 1
ATOM 727 O O . CYS A 1 90 ? -0.374 -9.390 7.014 1.00 91.88 90 CYS A O 1
ATOM 729 N N . ASN A 1 91 ? 0.242 -7.321 7.681 1.00 91.12 91 ASN A N 1
ATOM 730 C CA . ASN A 1 91 ? 1.540 -7.302 7.010 1.00 91.12 91 ASN A CA 1
ATOM 731 C C . ASN A 1 91 ? 2.416 -8.475 7.486 1.00 91.12 91 ASN A C 1
ATOM 733 O O . ASN A 1 91 ? 2.884 -9.273 6.682 1.00 91.12 91 ASN A O 1
ATOM 737 N N . TYR A 1 92 ? 2.532 -8.660 8.806 1.00 90.00 92 TYR A N 1
ATOM 738 C CA . TYR A 1 92 ? 3.267 -9.785 9.386 1.00 90.00 92 TYR A CA 1
ATOM 739 C C . TYR A 1 92 ? 2.674 -11.143 8.992 1.00 90.00 92 TYR A C 1
ATOM 741 O O . TYR A 1 92 ? 3.412 -12.049 8.618 1.00 90.00 92 TYR A O 1
ATOM 749 N N . ARG A 1 93 ? 1.342 -11.287 9.045 1.00 87.56 93 ARG A N 1
ATOM 750 C CA . ARG A 1 93 ? 0.670 -12.541 8.680 1.00 87.56 93 ARG A CA 1
ATOM 751 C C . ARG A 1 93 ? 0.845 -12.884 7.199 1.00 87.56 93 ARG A C 1
ATOM 753 O O . ARG A 1 93 ? 0.986 -14.058 6.880 1.00 87.56 93 ARG A O 1
ATOM 760 N N . LYS A 1 94 ? 0.809 -11.886 6.308 1.00 84.94 94 LYS A N 1
ATOM 761 C CA . LYS A 1 94 ? 1.071 -12.074 4.876 1.00 84.94 94 LYS A CA 1
ATOM 762 C C . LYS A 1 94 ? 2.527 -12.442 4.635 1.00 84.94 94 LYS A C 1
ATOM 764 O O . LYS A 1 94 ? 2.790 -13.377 3.887 1.00 84.94 94 LYS A O 1
ATOM 769 N N . SER A 1 95 ? 3.457 -11.735 5.275 1.00 85.12 95 SER A N 1
ATOM 770 C CA . SER A 1 95 ? 4.891 -11.956 5.101 1.00 85.12 95 SER A CA 1
ATOM 771 C C . SER A 1 95 ? 5.251 -11.997 3.604 1.00 85.12 95 SER A C 1
ATOM 773 O O . SER A 1 95 ? 4.886 -11.103 2.838 1.00 85.12 95 SER A O 1
ATOM 775 N N . THR A 1 96 ? 5.932 -13.047 3.158 1.00 82.06 96 THR A N 1
ATOM 776 C CA . THR A 1 96 ? 6.322 -13.272 1.767 1.00 82.06 96 THR A CA 1
ATOM 777 C C . THR A 1 96 ? 5.346 -14.156 0.989 1.00 82.06 96 THR A C 1
ATOM 779 O O . THR A 1 96 ? 5.700 -14.585 -0.107 1.00 82.06 96 THR A O 1
ATOM 782 N N . ASN A 1 97 ? 4.141 -14.426 1.508 1.00 79.69 97 ASN A N 1
ATOM 783 C CA . ASN A 1 97 ? 3.151 -15.261 0.823 1.00 79.69 97 ASN A CA 1
ATOM 784 C C . ASN A 1 97 ? 2.689 -14.626 -0.497 1.00 79.69 97 ASN A C 1
ATOM 786 O O . ASN A 1 97 ? 2.662 -13.402 -0.652 1.00 79.69 97 ASN A O 1
ATOM 790 N N . ASP A 1 98 ? 2.371 -15.489 -1.463 1.00 74.19 98 ASP A N 1
ATOM 791 C CA . ASP A 1 98 ? 2.035 -15.116 -2.833 1.00 74.19 98 ASP A CA 1
ATOM 792 C C . ASP A 1 98 ? 0.542 -14.856 -2.837 1.00 74.19 98 ASP A C 1
ATOM 794 O O . ASP A 1 98 ? -0.224 -15.747 -2.456 1.00 74.19 98 ASP A O 1
ATOM 798 N N . PRO A 1 99 ? 0.112 -13.651 -3.219 1.00 71.31 99 PRO A N 1
ATOM 799 C CA . PRO A 1 99 ? -1.292 -13.351 -3.186 1.00 71.31 99 PRO A CA 1
ATOM 800 C C . PRO A 1 99 ? -2.155 -14.160 -4.159 1.00 71.31 99 PRO A C 1
ATOM 802 O O . PRO A 1 99 ? -3.361 -14.258 -3.947 1.00 71.31 99 PRO A O 1
ATOM 805 N N . PHE A 1 100 ? -1.559 -14.754 -5.192 1.00 71.31 100 PHE A N 1
ATOM 806 C CA . PHE A 1 100 ? -2.290 -15.401 -6.281 1.00 71.31 100 PHE A CA 1
ATOM 807 C C . PHE A 1 100 ? -2.403 -16.912 -6.159 1.00 71.31 100 PHE A C 1
ATOM 809 O O . PHE A 1 100 ? -3.360 -17.498 -6.659 1.00 71.31 100 PHE A O 1
ATOM 816 N N . HIS A 1 101 ? -1.427 -17.553 -5.525 1.00 60.75 101 HIS A N 1
ATOM 817 C CA . HIS A 1 101 ? -1.364 -19.012 -5.480 1.00 60.75 101 HIS A CA 1
ATOM 818 C C . HIS A 1 101 ? -2.014 -19.606 -4.229 1.00 60.75 101 HIS A C 1
ATOM 820 O O . HIS A 1 101 ? -2.203 -20.816 -4.126 1.00 60.75 101 HIS A O 1
ATOM 826 N N . ASP A 1 102 ? -2.329 -18.757 -3.256 1.00 54.53 102 ASP A N 1
ATOM 827 C CA . ASP A 1 102 ? -2.514 -19.198 -1.890 1.00 54.53 102 ASP A CA 1
ATOM 828 C C . ASP A 1 102 ? -3.978 -19.025 -1.462 1.00 54.53 102 ASP A C 1
ATOM 830 O O . ASP A 1 102 ? -4.565 -17.942 -1.573 1.00 54.53 102 ASP A O 1
ATOM 834 N N . GLN A 1 103 ? -4.563 -20.083 -0.880 1.00 56.22 103 GLN A N 1
ATOM 835 C CA . GLN A 1 103 ? -5.864 -20.019 -0.183 1.00 56.22 103 GLN A CA 1
ATOM 836 C C . GLN A 1 103 ? -5.873 -18.930 0.901 1.00 56.22 103 GLN A C 1
ATOM 838 O O . GLN A 1 103 ? -6.935 -18.505 1.363 1.00 56.22 103 GLN A O 1
ATOM 843 N N . PHE A 1 104 ? -4.679 -18.456 1.270 1.00 62.06 104 PHE A N 1
ATOM 844 C CA . PHE A 1 104 ? -4.424 -17.311 2.114 1.00 62.06 104 PHE A CA 1
ATOM 845 C C . PHE A 1 104 ? -5.372 -16.140 1.819 1.00 62.06 104 PHE A C 1
ATOM 847 O O . PHE A 1 104 ? -6.024 -15.634 2.728 1.00 62.06 104 PHE A O 1
ATOM 854 N N . TRP A 1 105 ? -5.523 -15.731 0.559 1.00 64.50 105 TRP A N 1
ATOM 855 C CA . TRP A 1 105 ? -6.316 -14.541 0.243 1.00 64.50 105 TRP A CA 1
ATOM 856 C C . TRP A 1 105 ? -7.801 -14.720 0.499 1.00 64.50 105 TRP A C 1
ATOM 858 O O . TRP A 1 105 ? -8.403 -13.912 1.212 1.00 64.50 105 TRP A O 1
ATOM 868 N N . ALA A 1 106 ? -8.360 -15.812 -0.017 1.00 65.44 106 ALA A N 1
ATOM 869 C CA . ALA A 1 106 ? -9.765 -16.149 0.150 1.00 65.44 106 ALA A CA 1
ATOM 870 C C . ALA A 1 106 ? -10.136 -16.407 1.621 1.00 65.44 106 ALA A C 1
ATOM 872 O O . ALA A 1 106 ? -11.251 -16.091 2.032 1.00 65.44 106 ALA A O 1
ATOM 873 N N . HIS A 1 107 ? -9.212 -16.958 2.414 1.00 68.12 107 HIS A N 1
ATOM 874 C CA . HIS A 1 107 ? -9.474 -17.365 3.794 1.00 68.12 107 HIS A CA 1
ATOM 875 C C . HIS A 1 107 ? -9.272 -16.241 4.820 1.00 68.12 107 HIS A C 1
ATOM 877 O O . HIS A 1 107 ? -9.977 -16.179 5.826 1.00 68.12 107 HIS A O 1
ATOM 883 N N . TYR A 1 108 ? -8.305 -15.348 4.600 1.00 67.94 108 TYR A N 1
ATOM 884 C CA . TYR A 1 108 ? -7.847 -14.435 5.648 1.00 67.94 108 TYR A CA 1
ATOM 885 C C . TYR A 1 108 ? -8.383 -13.007 5.556 1.00 67.94 108 TYR A C 1
ATOM 887 O O . TYR A 1 108 ? -8.237 -12.268 6.542 1.00 67.94 108 TYR A O 1
ATOM 895 N N . PHE A 1 109 ? -8.986 -12.614 4.430 1.00 73.19 109 PHE A N 1
ATOM 896 C CA . PHE A 1 109 ? -9.409 -11.233 4.181 1.00 73.19 109 PHE A CA 1
ATOM 897 C C . PHE A 1 109 ? -10.859 -11.147 3.680 1.00 73.19 109 PHE A C 1
ATOM 899 O O . PHE A 1 109 ? -11.283 -12.000 2.903 1.00 73.19 109 PHE A O 1
ATOM 906 N N . PRO A 1 110 ? -11.643 -10.131 4.090 1.00 80.62 110 PRO A N 1
ATOM 907 C CA . PRO A 1 110 ? -13.010 -9.955 3.610 1.00 80.62 110 PRO A CA 1
ATOM 908 C C . PRO A 1 110 ? -13.054 -9.698 2.100 1.00 80.62 110 PRO A C 1
ATOM 910 O O . PRO A 1 110 ? -12.253 -8.919 1.581 1.00 80.62 110 PRO A O 1
ATOM 913 N N . ARG A 1 111 ? -14.054 -10.267 1.410 1.00 75.06 111 ARG A N 1
ATOM 914 C CA . ARG A 1 111 ? -14.247 -10.109 -0.047 1.00 75.06 111 ARG A CA 1
ATOM 915 C C . ARG A 1 111 ? -14.244 -8.650 -0.518 1.00 75.06 111 ARG A C 1
ATOM 917 O O . ARG A 1 111 ? -13.659 -8.351 -1.549 1.00 75.06 111 ARG A O 1
ATOM 924 N N . GLY A 1 112 ? -14.823 -7.733 0.262 1.00 82.25 112 GLY A N 1
ATOM 925 C CA . GLY A 1 112 ? -14.825 -6.303 -0.075 1.00 82.25 112 GLY A CA 1
ATOM 926 C C . GLY A 1 112 ? -13.424 -5.680 -0.126 1.00 82.25 112 GLY A C 1
ATOM 927 O O . GLY A 1 112 ? -13.146 -4.864 -0.995 1.00 82.25 112 GLY A O 1
ATOM 928 N N . GLN A 1 113 ? -12.512 -6.104 0.752 1.00 87.31 113 GLN A N 1
ATOM 929 C CA . GLN A 1 113 ? -11.136 -5.603 0.744 1.00 87.31 113 GLN A CA 1
ATOM 930 C C . GLN A 1 113 ? -10.315 -6.218 -0.397 1.00 87.31 113 GLN A C 1
ATOM 932 O O . GLN A 1 113 ? -9.526 -5.515 -1.021 1.00 87.31 113 GLN A O 1
ATOM 937 N N . GLN A 1 114 ? -10.554 -7.496 -0.721 1.00 83.56 114 GLN A N 1
ATOM 938 C CA . GLN A 1 114 ? -9.952 -8.144 -1.895 1.00 83.56 114 GLN A CA 1
ATOM 939 C C . GLN A 1 114 ? -10.317 -7.392 -3.180 1.00 83.56 114 GLN A C 1
ATOM 941 O O . GLN A 1 114 ? -9.440 -7.071 -3.976 1.00 83.56 114 GLN A O 1
ATOM 946 N N . GLN A 1 115 ? -11.600 -7.057 -3.339 1.00 87.31 115 GLN A N 1
ATOM 947 C CA . GLN A 1 115 ? -12.108 -6.332 -4.500 1.00 87.31 115 GLN A CA 1
ATOM 948 C C . GLN A 1 115 ? -11.412 -4.975 -4.679 1.00 87.31 115 GLN A C 1
ATOM 950 O O . GLN A 1 115 ? -10.913 -4.688 -5.761 1.00 87.31 115 GLN A O 1
ATOM 955 N N . ARG A 1 116 ? -11.268 -4.192 -3.604 1.00 91.12 116 ARG A N 1
ATOM 956 C CA . ARG A 1 116 ? -10.564 -2.898 -3.640 1.00 91.12 116 ARG A CA 1
ATOM 957 C C . ARG A 1 116 ? -9.098 -3.029 -4.067 1.00 91.12 116 ARG A C 1
ATOM 959 O O . ARG A 1 116 ? -8.583 -2.169 -4.773 1.00 91.12 116 ARG A O 1
ATOM 966 N N . VAL A 1 117 ? -8.405 -4.096 -3.660 1.00 89.94 117 VAL A N 1
ATOM 967 C CA . VAL A 1 117 ? -7.025 -4.347 -4.118 1.00 89.94 117 VAL A CA 1
ATOM 968 C C . VAL A 1 117 ? -6.990 -4.582 -5.628 1.00 89.94 117 VAL A C 1
ATOM 970 O O . VAL A 1 117 ? -6.161 -3.979 -6.306 1.00 89.94 117 VAL A O 1
ATOM 973 N N . TYR A 1 118 ? -7.904 -5.394 -6.165 1.00 87.06 118 TYR A N 1
ATOM 974 C CA . TYR A 1 118 ? -7.994 -5.618 -7.610 1.00 87.06 118 TYR A CA 1
ATOM 975 C C . TYR A 1 118 ? -8.374 -4.353 -8.382 1.00 87.06 118 TYR A C 1
ATOM 977 O O . TYR A 1 118 ? -7.769 -4.079 -9.413 1.00 87.06 118 TYR A O 1
ATOM 985 N N . GLU A 1 119 ? -9.286 -3.540 -7.853 1.00 88.25 119 GLU A N 1
ATOM 986 C CA . GLU A 1 119 ? -9.646 -2.241 -8.433 1.00 88.25 119 GLU A CA 1
ATOM 987 C C . GLU A 1 119 ? -8.447 -1.285 -8.489 1.00 88.25 119 GLU A C 1
ATOM 989 O O . GLU A 1 119 ? -8.234 -0.626 -9.504 1.00 88.25 119 GLU A O 1
ATOM 994 N N . LEU A 1 120 ? -7.615 -1.230 -7.439 1.00 89.19 120 LEU A N 1
ATOM 995 C CA . LEU A 1 120 ? -6.391 -0.424 -7.461 1.00 89.19 120 LEU A CA 1
ATOM 996 C C . LEU A 1 120 ? -5.384 -0.943 -8.498 1.00 89.19 120 LEU A C 1
ATOM 998 O O . LEU A 1 120 ? -4.720 -0.147 -9.163 1.00 89.19 120 LEU A O 1
ATOM 1002 N N . ILE A 1 121 ? -5.241 -2.266 -8.616 1.00 86.75 121 ILE A N 1
ATOM 1003 C CA . ILE A 1 121 ? -4.374 -2.897 -9.619 1.00 86.75 121 ILE A CA 1
ATOM 1004 C C . ILE A 1 121 ? -4.848 -2.523 -11.023 1.00 86.75 121 ILE A C 1
ATOM 1006 O O . ILE A 1 121 ? -4.039 -2.094 -11.841 1.00 86.75 121 ILE A O 1
ATOM 1010 N N . GLU A 1 122 ? -6.145 -2.645 -11.292 1.00 84.94 122 GLU A N 1
ATOM 1011 C CA . GLU A 1 122 ? -6.746 -2.274 -12.571 1.00 84.94 122 GLU A CA 1
ATOM 1012 C C . GLU A 1 122 ? -6.555 -0.780 -12.864 1.00 84.94 122 GLU A C 1
ATOM 1014 O O . GLU A 1 122 ? -6.068 -0.423 -13.937 1.00 84.94 122 GLU A O 1
ATOM 1019 N N . TYR A 1 123 ? -6.816 0.087 -11.879 1.00 83.44 123 TYR A N 1
ATOM 1020 C CA . TYR A 1 123 ? -6.586 1.531 -11.973 1.00 83.44 123 TYR A CA 1
ATOM 1021 C C . TYR A 1 123 ? -5.128 1.884 -12.305 1.00 83.44 123 TYR A C 1
ATOM 1023 O O . TYR A 1 123 ? -4.863 2.830 -13.045 1.00 83.44 123 TYR A O 1
ATOM 1031 N N . ALA A 1 124 ? -4.166 1.113 -11.794 1.00 85.50 124 ALA A N 1
ATOM 1032 C CA . ALA A 1 124 ? -2.746 1.306 -12.075 1.00 85.50 124 ALA A CA 1
ATOM 1033 C C . ALA A 1 124 ? -2.316 0.849 -13.486 1.00 85.50 124 ALA A C 1
ATOM 1035 O O . ALA A 1 124 ? -1.149 1.027 -13.850 1.00 85.50 124 ALA A O 1
ATOM 1036 N N . GLY A 1 125 ? -3.229 0.262 -14.268 1.00 80.81 125 GLY A N 1
ATOM 1037 C CA . GLY A 1 125 ? -2.939 -0.360 -15.560 1.00 80.81 125 GLY A CA 1
ATOM 1038 C C . GLY A 1 125 ? -2.485 -1.821 -15.451 1.00 80.81 125 GLY A C 1
ATOM 1039 O O . GLY A 1 125 ? -1.845 -2.326 -16.372 1.00 80.81 125 GLY A O 1
ATOM 1040 N N . GLY A 1 126 ? -2.803 -2.490 -14.340 1.00 75.94 126 GLY A N 1
ATOM 1041 C CA . GLY A 1 126 ? -2.412 -3.865 -14.034 1.00 75.94 126 GLY A CA 1
ATOM 1042 C C . GLY A 1 126 ? -1.145 -3.967 -13.181 1.00 75.94 126 GLY A C 1
ATOM 1043 O O . GLY A 1 126 ? -0.443 -2.986 -12.923 1.00 75.94 126 GLY A O 1
ATOM 1044 N N . LEU A 1 127 ? -0.835 -5.187 -12.730 1.00 68.25 127 LEU A N 1
ATOM 1045 C CA . LEU A 1 127 ? 0.477 -5.461 -12.152 1.00 68.25 127 LEU A CA 1
ATOM 1046 C C . LEU A 1 127 ? 1.531 -5.535 -13.263 1.00 68.25 127 LEU A C 1
ATOM 1048 O O . LEU A 1 127 ? 1.237 -6.020 -14.354 1.00 68.25 127 LEU A O 1
ATOM 1052 N N . PRO A 1 128 ? 2.771 -5.102 -12.993 1.00 58.12 128 PRO A N 1
ATOM 1053 C CA . PRO A 1 128 ? 3.876 -5.301 -13.924 1.00 58.12 128 PRO A CA 1
ATOM 1054 C C . PRO A 1 128 ? 4.083 -6.795 -14.224 1.00 58.12 128 PRO A C 1
ATOM 1056 O O . PRO A 1 128 ? 4.321 -7.585 -13.310 1.00 58.12 128 PRO A O 1
ATOM 1059 N N . GLU A 1 129 ? 4.021 -7.174 -15.503 1.00 50.94 129 GLU A N 1
ATOM 1060 C CA . GLU A 1 129 ? 4.443 -8.505 -15.948 1.00 50.94 129 GLU A CA 1
ATOM 1061 C C . GLU A 1 129 ? 5.972 -8.645 -15.828 1.00 50.94 129 GLU A C 1
ATOM 1063 O O . GLU A 1 129 ? 6.705 -7.682 -16.101 1.00 50.94 129 GLU A O 1
ATOM 1068 N N . PRO A 1 130 ? 6.497 -9.834 -15.477 1.00 45.78 130 PRO A N 1
ATOM 1069 C CA . PRO A 1 130 ? 7.931 -10.084 -15.515 1.00 45.78 130 PRO A CA 1
ATOM 1070 C C . PRO A 1 130 ? 8.495 -9.814 -16.921 1.00 45.78 130 PRO A C 1
ATOM 1072 O O . PRO A 1 130 ? 8.171 -10.510 -17.879 1.00 45.78 130 PRO A O 1
ATOM 1075 N N . GLY A 1 131 ? 9.365 -8.808 -17.051 1.00 41.47 131 GLY A N 1
ATOM 1076 C CA . GLY A 1 131 ? 10.156 -8.583 -18.268 1.00 41.47 131 GLY A CA 1
ATOM 1077 C C . GLY A 1 131 ? 9.531 -7.715 -19.368 1.00 41.47 131 GLY A C 1
ATOM 1078 O O . GLY A 1 131 ? 10.142 -7.590 -20.427 1.00 41.47 131 GLY A O 1
ATOM 1079 N N . ARG A 1 132 ? 8.378 -7.066 -19.154 1.00 40.69 132 ARG A N 1
ATOM 1080 C CA . ARG A 1 132 ? 7.827 -6.092 -20.116 1.00 40.69 132 ARG A CA 1
ATOM 1081 C C . ARG A 1 132 ? 7.205 -4.906 -19.381 1.00 40.69 132 ARG A C 1
ATOM 1083 O O . ARG A 1 132 ? 6.075 -4.982 -18.916 1.00 40.69 132 ARG A O 1
ATOM 1090 N N . TRP A 1 133 ? 7.932 -3.792 -19.288 1.00 49.38 133 TRP A N 1
ATOM 1091 C CA . TRP A 1 133 ? 7.338 -2.523 -18.866 1.00 49.38 133 TRP A CA 1
ATOM 1092 C C . TRP A 1 133 ? 7.626 -1.417 -19.876 1.00 49.38 133 TRP A C 1
ATOM 1094 O O . TRP A 1 133 ? 8.730 -0.883 -19.930 1.00 49.38 133 TRP A O 1
ATOM 1104 N N . GLU A 1 134 ? 6.583 -1.055 -20.620 1.00 35.47 134 GLU A N 1
ATOM 1105 C CA . GLU A 1 134 ? 6.380 0.295 -21.134 1.00 35.47 134 GLU A CA 1
ATOM 1106 C C . GLU A 1 134 ? 5.227 0.908 -20.320 1.00 35.47 134 GLU A C 1
ATOM 1108 O O . GLU A 1 134 ? 4.126 0.346 -20.295 1.00 35.47 134 GLU A O 1
ATOM 1113 N N . PRO A 1 135 ? 5.435 2.019 -19.598 1.00 39.84 135 PRO A N 1
ATOM 1114 C CA . PRO A 1 135 ? 4.346 2.695 -18.911 1.00 39.84 135 PRO A CA 1
ATOM 1115 C C . PRO A 1 135 ? 3.332 3.228 -19.917 1.00 39.84 135 PRO A C 1
ATOM 1117 O O . PRO A 1 135 ? 3.601 4.213 -20.597 1.00 39.84 135 PRO A O 1
ATOM 1120 N N . LYS A 1 136 ? 2.102 2.709 -19.906 1.00 41.75 136 LYS A N 1
ATOM 1121 C CA . LYS A 1 136 ? 0.988 3.372 -20.611 1.00 41.75 136 LYS A CA 1
ATOM 1122 C C . LYS A 1 136 ? 0.596 4.730 -19.997 1.00 41.75 136 LYS A C 1
ATOM 1124 O O . LYS A 1 136 ? -0.195 5.460 -20.583 1.00 41.75 136 LYS A O 1
ATOM 1129 N N . HIS A 1 137 ? 1.171 5.103 -18.848 1.00 43.53 137 HIS A N 1
ATOM 1130 C CA . HIS A 1 137 ? 0.798 6.309 -18.096 1.00 43.53 137 HIS A CA 1
ATOM 1131 C C . HIS A 1 137 ? 1.946 7.299 -17.828 1.00 43.53 137 HIS A C 1
ATOM 1133 O O . HIS A 1 137 ? 1.764 8.209 -17.026 1.00 43.53 137 HIS A O 1
ATOM 1139 N N . ALA A 1 138 ? 3.114 7.172 -18.472 1.00 39.62 138 ALA A N 1
ATOM 1140 C CA . ALA A 1 138 ? 4.228 8.091 -18.199 1.00 39.62 138 ALA A CA 1
ATOM 1141 C C . ALA A 1 138 ? 4.221 9.387 -19.024 1.00 39.62 138 ALA A C 1
ATOM 1143 O O . ALA A 1 138 ? 4.978 10.285 -18.673 1.00 39.62 138 ALA A O 1
ATOM 1144 N N . GLU A 1 139 ? 3.397 9.532 -20.072 1.00 39.47 139 GLU A N 1
ATOM 1145 C CA . GLU A 1 139 ? 3.606 10.663 -20.997 1.00 39.47 139 GLU A CA 1
ATOM 1146 C C . GLU A 1 139 ? 2.380 11.548 -21.253 1.00 39.47 139 GLU A C 1
ATOM 1148 O O . GLU A 1 139 ? 2.566 12.751 -21.371 1.00 39.47 139 GLU A O 1
ATOM 1153 N N . ASN A 1 140 ? 1.130 11.056 -21.288 1.00 40.66 140 ASN A N 1
ATOM 1154 C CA . ASN A 1 140 ? -0.004 11.898 -21.738 1.00 40.66 140 ASN A CA 1
ATOM 1155 C C . ASN A 1 140 ? -1.412 11.511 -21.217 1.00 40.66 140 ASN A C 1
ATOM 1157 O O . ASN A 1 140 ? -2.409 11.778 -21.881 1.00 40.66 140 ASN A O 1
ATOM 1161 N N . SER A 1 141 ? -1.548 10.910 -20.033 1.00 39.88 141 SER A N 1
ATOM 1162 C CA . SER A 1 141 ? -2.852 10.415 -19.550 1.00 39.88 141 SER A CA 1
ATOM 1163 C C . SER A 1 141 ? -3.505 11.351 -18.521 1.00 39.88 141 SER A C 1
ATOM 1165 O O . SER A 1 141 ? -3.225 11.255 -17.329 1.00 39.88 141 SER A O 1
ATOM 1167 N N . CYS A 1 142 ? -4.415 12.223 -18.965 1.00 40.06 142 CYS A N 1
ATOM 1168 C CA . CYS A 1 142 ? -5.394 12.880 -18.092 1.00 40.06 142 CYS A CA 1
ATOM 1169 C C . CYS A 1 142 ? -6.589 11.938 -17.877 1.00 40.06 142 CYS A C 1
ATOM 1171 O O . CYS A 1 142 ? -7.375 11.772 -18.803 1.00 40.06 142 CYS A O 1
ATOM 1173 N N . TYR A 1 143 ? -6.759 11.363 -16.682 1.00 41.78 143 TYR A N 1
ATOM 1174 C CA . TYR A 1 143 ? -8.035 10.759 -16.260 1.00 41.78 143 TYR A CA 1
ATOM 1175 C C . TYR A 1 143 ? -8.433 11.237 -14.852 1.00 41.78 143 TYR A C 1
ATOM 1177 O O . TYR A 1 143 ? -7.585 11.725 -14.102 1.00 41.78 143 TYR A O 1
ATOM 1185 N N . PRO A 1 144 ? -9.742 11.242 -14.547 1.00 51.09 144 PRO A N 1
ATOM 1186 C CA . PRO A 1 144 ? -10.360 12.225 -13.688 1.00 51.09 144 PRO A CA 1
ATOM 1187 C C . PRO A 1 144 ? -10.364 11.739 -12.246 1.00 51.09 144 PRO A C 1
ATOM 1189 O O . PRO A 1 144 ? -10.73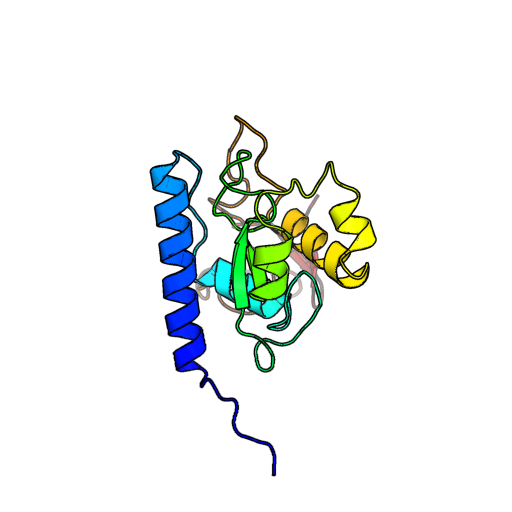2 10.604 -11.975 1.00 51.09 144 PRO A O 1
ATOM 1192 N N . LEU A 1 145 ? -10.030 12.635 -11.323 1.00 37.66 145 LEU A N 1
ATOM 1193 C CA . LEU A 1 145 ? -10.920 13.025 -10.231 1.00 37.66 145 LEU A CA 1
ATOM 1194 C C . LEU A 1 145 ? -10.306 14.251 -9.539 1.00 37.66 145 LEU A C 1
ATOM 1196 O O . LEU A 1 145 ? -9.371 14.178 -8.754 1.00 37.66 145 LEU A O 1
ATOM 1200 N N . THR A 1 146 ? -10.869 15.398 -9.924 1.00 37.50 146 THR A N 1
ATOM 1201 C CA . THR A 1 146 ? -10.797 16.724 -9.292 1.00 37.50 146 THR A CA 1
ATOM 1202 C C . THR A 1 146 ? -9.429 17.426 -9.200 1.00 37.50 146 THR A C 1
ATOM 1204 O O . THR A 1 146 ? -8.668 17.242 -8.262 1.00 37.50 146 THR A O 1
ATOM 1207 N N . ALA A 1 147 ? -9.246 18.376 -10.130 1.00 37.84 147 ALA A N 1
ATOM 1208 C CA . ALA A 1 147 ? -8.463 19.615 -10.007 1.00 37.84 147 ALA A CA 1
ATOM 1209 C C . ALA A 1 147 ? -6.922 19.531 -10.010 1.00 37.84 147 ALA A C 1
ATOM 1211 O O . ALA A 1 147 ? -6.295 19.601 -8.964 1.00 37.84 147 ALA A O 1
ATOM 1212 N N . TYR A 1 148 ? -6.317 19.532 -11.206 1.00 39.16 148 TYR A N 1
ATOM 1213 C CA . TYR A 1 148 ? -5.463 20.627 -11.723 1.00 39.16 148 TYR A CA 1
ATOM 1214 C C . TYR A 1 148 ? -4.836 20.185 -13.061 1.00 39.16 148 TYR A C 1
ATOM 1216 O O . TYR A 1 148 ? -3.727 19.664 -13.110 1.00 39.16 148 TYR A O 1
ATOM 1224 N N . CYS A 1 149 ? -5.530 20.402 -14.182 1.00 36.00 149 CYS A N 1
ATOM 1225 C CA . CYS A 1 149 ? -4.812 20.617 -15.437 1.00 36.00 149 CYS A CA 1
ATOM 1226 C C . CYS A 1 149 ? -4.556 22.123 -15.489 1.00 36.00 149 CYS A C 1
ATOM 1228 O O . CYS A 1 149 ? -5.499 22.898 -15.627 1.00 36.00 149 CYS A O 1
ATOM 1230 N N . GLY A 1 150 ? -3.309 22.549 -15.287 1.00 38.72 150 GLY A N 1
ATOM 1231 C CA . GLY A 1 150 ? -2.898 23.958 -15.304 1.00 38.72 150 GLY A CA 1
ATOM 1232 C C . GLY A 1 150 ? -2.979 24.625 -16.684 1.00 38.72 150 GLY A C 1
ATOM 1233 O O . GLY A 1 150 ? -2.138 25.453 -16.997 1.00 38.72 150 GLY A O 1
ATOM 1234 N N . ALA A 1 151 ? -3.950 24.263 -17.521 1.00 42.06 151 ALA A N 1
ATOM 1235 C CA . ALA A 1 151 ? -4.153 24.816 -18.853 1.00 42.06 151 ALA A CA 1
ATOM 1236 C C . ALA A 1 151 ? -5.380 25.737 -18.842 1.00 42.06 151 ALA A C 1
ATOM 1238 O O . ALA A 1 151 ? -6.440 25.391 -19.356 1.00 42.06 151 ALA A O 1
ATOM 1239 N N . ARG A 1 152 ? -5.251 26.912 -18.213 1.00 41.75 152 ARG A N 1
ATOM 1240 C CA . ARG A 1 152 ? -6.231 28.000 -18.387 1.00 41.75 152 ARG A CA 1
ATOM 1241 C C . ARG A 1 152 ? -6.101 28.694 -19.745 1.00 41.75 152 ARG A C 1
ATOM 1243 O O . ARG A 1 152 ? -7.043 29.355 -20.162 1.00 41.75 152 ARG A O 1
ATOM 1250 N N . ASP A 1 153 ? -4.989 28.482 -20.443 1.00 42.09 153 ASP A N 1
ATOM 1251 C CA . ASP A 1 153 ? -4.601 29.344 -21.561 1.00 42.09 153 ASP A CA 1
ATOM 1252 C C . ASP A 1 153 ? -4.839 28.724 -22.951 1.00 42.09 153 ASP A C 1
ATOM 1254 O O . ASP A 1 153 ? -4.588 29.382 -23.951 1.00 42.09 153 ASP A O 1
ATOM 1258 N N . ASN A 1 154 ? -5.357 27.489 -23.038 1.00 42.34 154 ASN A N 1
ATOM 1259 C CA . ASN A 1 154 ? -5.578 26.773 -24.309 1.00 42.34 154 ASN A CA 1
ATOM 1260 C C . ASN A 1 154 ? -6.999 26.190 -24.431 1.00 42.34 154 ASN A C 1
ATOM 1262 O O . ASN A 1 154 ? -7.181 25.039 -24.818 1.00 42.34 154 ASN A O 1
ATOM 1266 N N . ILE A 1 155 ? -8.020 26.968 -24.070 1.00 44.41 155 ILE A N 1
ATOM 1267 C CA . ILE A 1 155 ? -9.419 26.643 -24.382 1.00 44.41 155 ILE A CA 1
ATOM 1268 C C . ILE A 1 155 ? -9.839 27.559 -25.529 1.00 44.41 155 ILE A C 1
ATOM 1270 O O . ILE A 1 155 ? -9.890 28.775 -25.357 1.00 44.41 155 ILE A O 1
ATOM 1274 N N . SER A 1 156 ? -10.141 26.990 -26.695 1.00 44.12 156 SER A N 1
ATOM 1275 C CA . SER A 1 156 ? -10.783 27.723 -27.789 1.00 44.12 156 SER A CA 1
ATOM 1276 C C . SER A 1 156 ? -12.067 27.005 -28.198 1.00 44.12 156 SER A C 1
ATOM 1278 O O . SER A 1 156 ? -12.074 25.783 -28.315 1.00 44.12 156 SER A O 1
ATOM 1280 N N . GLY A 1 157 ? -13.154 27.760 -28.375 1.00 42.66 157 GLY A N 1
ATOM 1281 C CA . GLY A 1 157 ? -14.418 27.246 -28.909 1.00 42.66 157 GLY A CA 1
ATOM 1282 C C . GLY A 1 157 ? -15.646 27.591 -28.068 1.00 42.66 157 GLY A C 1
ATOM 1283 O O . GLY A 1 157 ? -15.736 27.258 -26.890 1.00 42.66 157 GLY A O 1
ATOM 1284 N N . SER A 1 158 ? -16.587 28.277 -28.712 1.00 46.94 158 SER A N 1
ATOM 1285 C CA . SER A 1 158 ? -17.903 28.681 -28.222 1.00 46.94 158 SER A CA 1
ATOM 1286 C C . SER A 1 158 ? -18.900 27.518 -28.227 1.00 46.94 158 SER A C 1
ATOM 1288 O O . SER A 1 158 ? -19.050 26.854 -29.247 1.00 46.94 158 SER A O 1
ATOM 1290 N N . ASP A 1 159 ? -19.589 27.358 -27.098 1.00 47.91 159 ASP A N 1
ATOM 1291 C CA . ASP A 1 159 ? -20.831 26.615 -26.856 1.00 47.91 159 ASP A CA 1
ATOM 1292 C C . ASP A 1 159 ? -20.938 25.146 -27.329 1.00 47.91 159 ASP A C 1
ATOM 1294 O O . ASP A 1 159 ? -21.058 24.820 -28.505 1.00 47.91 159 ASP A O 1
ATOM 1298 N N . LEU A 1 160 ? -21.037 24.274 -26.312 1.00 46.22 160 LEU A N 1
ATOM 1299 C CA . LEU A 1 160 ? -21.484 22.867 -26.292 1.00 46.22 160 LEU A CA 1
ATOM 1300 C C . LEU A 1 160 ? -20.496 21.728 -26.583 1.00 46.22 160 LEU A C 1
ATOM 1302 O O . LEU A 1 160 ? -20.886 20.569 -26.457 1.00 46.22 160 LEU A O 1
ATOM 1306 N N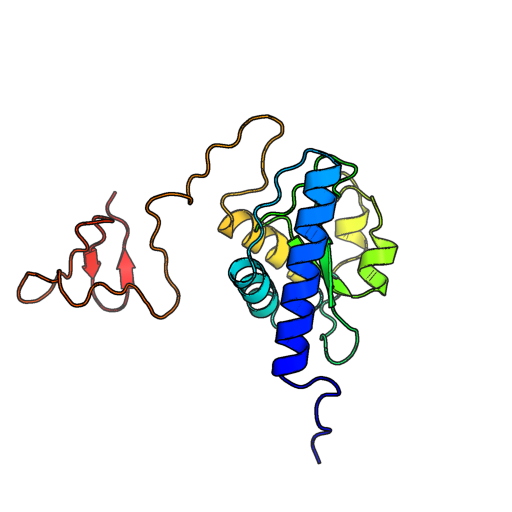 . SER A 1 161 ? -19.208 21.994 -26.779 1.00 48.38 161 SER A N 1
ATOM 1307 C CA . SER A 1 161 ? -18.195 20.932 -26.685 1.00 48.38 161 SER A CA 1
ATOM 1308 C C . SER A 1 161 ? -16.820 21.501 -26.359 1.00 48.38 161 SER A C 1
ATOM 1310 O O . SER A 1 161 ? -16.141 22.029 -27.234 1.00 48.38 161 SER A O 1
ATOM 1312 N N . ILE A 1 162 ? -16.393 21.382 -25.099 1.00 49.94 162 ILE A N 1
ATOM 1313 C CA . ILE A 1 162 ? -15.000 21.657 -24.730 1.00 49.94 162 ILE A CA 1
ATOM 1314 C C . ILE A 1 162 ? -14.180 20.447 -25.176 1.00 49.94 162 ILE A C 1
ATOM 1316 O O . ILE A 1 162 ? -14.356 19.346 -24.649 1.00 49.94 162 ILE A O 1
ATOM 1320 N N . THR A 1 163 ? -13.307 20.650 -26.156 1.00 48.09 163 THR A N 1
ATOM 1321 C CA . THR A 1 163 ? -12.341 19.653 -26.615 1.00 48.09 163 THR A CA 1
ATOM 1322 C C . THR A 1 163 ? -10.991 19.916 -25.973 1.00 48.09 163 THR A C 1
ATOM 1324 O O . THR A 1 163 ? -10.491 21.038 -25.977 1.00 48.09 163 THR A O 1
ATOM 1327 N N . CYS A 1 164 ? -10.385 18.879 -25.402 1.00 45.62 164 CYS A N 1
ATOM 1328 C CA . CYS A 1 164 ? -8.993 18.948 -24.975 1.00 45.62 164 CYS A CA 1
ATOM 1329 C C . CYS A 1 164 ? -8.106 18.457 -26.121 1.00 45.62 164 CYS A C 1
ATOM 1331 O O . CYS A 1 164 ? -8.065 17.256 -26.392 1.00 45.62 164 CYS A O 1
ATOM 1333 N N . ASP A 1 165 ? -7.351 19.354 -26.755 1.00 46.97 165 ASP A N 1
ATOM 1334 C CA . ASP A 1 165 ? -6.488 19.023 -27.904 1.00 46.97 165 ASP A CA 1
ATOM 1335 C C . ASP A 1 165 ? -5.384 18.005 -27.572 1.00 46.97 165 ASP A C 1
ATOM 1337 O O . ASP A 1 165 ? -4.809 17.377 -28.460 1.00 46.97 165 ASP A O 1
ATOM 1341 N N . LYS A 1 166 ? -5.112 17.791 -26.278 1.00 47.00 166 LYS A N 1
ATOM 1342 C CA . LYS A 1 166 ? -4.107 16.840 -25.796 1.00 47.00 166 LYS A CA 1
ATOM 1343 C C . LYS A 1 166 ? -4.629 15.405 -25.670 1.00 47.00 166 LYS A C 1
ATOM 1345 O O . LYS A 1 166 ? -3.872 14.471 -25.911 1.00 47.00 166 LYS A O 1
ATOM 1350 N N . CYS A 1 167 ? -5.897 15.215 -25.300 1.00 49.72 167 CYS A N 1
ATOM 1351 C CA . CYS A 1 167 ? -6.490 13.882 -25.106 1.00 49.72 167 CYS A CA 1
ATOM 1352 C C . CYS A 1 167 ? -7.671 13.578 -26.042 1.00 49.72 167 CYS A C 1
ATOM 1354 O O . CYS A 1 167 ? -8.250 12.500 -25.945 1.00 49.72 167 CYS A O 1
ATOM 1356 N N . ARG A 1 168 ? -8.028 14.511 -26.941 1.00 51.53 168 ARG A N 1
ATOM 1357 C CA . ARG A 1 168 ? -9.165 14.453 -27.886 1.00 51.53 168 ARG A CA 1
ATOM 1358 C C . ARG A 1 168 ? -10.519 14.113 -27.251 1.00 51.53 168 ARG A C 1
ATOM 1360 O O . ARG A 1 168 ? -11.460 13.740 -27.940 1.00 51.53 168 ARG A O 1
ATOM 1367 N N . SER A 1 169 ? -10.632 14.242 -25.934 1.00 47.09 169 SER A N 1
ATOM 1368 C CA . SER A 1 169 ? -11.878 14.020 -25.208 1.00 47.09 169 SER A CA 1
ATOM 1369 C C . SER A 1 169 ? -12.844 15.172 -25.466 1.00 47.09 169 SER A C 1
ATOM 1371 O O . SER A 1 169 ? -12.426 16.333 -25.504 1.00 47.09 169 SER A O 1
ATOM 1373 N N . VAL A 1 170 ? -14.128 14.842 -25.596 1.00 45.38 170 VAL A N 1
ATOM 1374 C CA . VAL A 1 170 ? -15.214 15.818 -25.707 1.00 45.38 170 VAL A CA 1
ATOM 1375 C C . VAL A 1 170 ? -15.970 15.854 -24.386 1.00 45.38 170 VAL A C 1
ATOM 1377 O O . VAL A 1 170 ? -16.359 14.816 -23.844 1.00 45.38 170 VAL A O 1
ATOM 1380 N N . LEU A 1 171 ? -16.181 17.056 -23.861 1.00 44.44 171 LEU A N 1
ATOM 1381 C CA . LEU A 1 171 ? -17.043 17.280 -22.709 1.00 44.44 171 LEU A CA 1
ATOM 1382 C C . LEU A 1 171 ? -18.502 17.313 -23.191 1.00 44.44 171 LEU A C 1
ATOM 1384 O O . LEU A 1 171 ? -18.912 18.272 -23.842 1.00 44.44 171 LEU A O 1
ATOM 1388 N N . PHE A 1 172 ? -19.274 16.264 -22.889 1.00 38.03 172 PHE A N 1
ATOM 1389 C CA . PHE A 1 172 ? -20.711 16.198 -23.177 1.00 38.03 172 PHE A CA 1
ATOM 1390 C C . PHE A 1 172 ? -21.484 16.219 -21.846 1.00 38.03 172 PHE A C 1
ATOM 1392 O O . PHE A 1 172 ? -21.457 15.267 -21.065 1.00 38.03 172 PHE A O 1
ATOM 1399 N N . GLY A 1 173 ? -22.164 17.328 -21.542 1.00 55.19 173 GLY A N 1
ATOM 1400 C CA . GLY A 1 173 ? -22.875 17.498 -20.266 1.00 55.19 173 GLY A CA 1
ATOM 1401 C C . GLY A 1 173 ? -21.935 17.646 -19.055 1.00 55.19 173 GLY A C 1
ATOM 1402 O O . GLY A 1 173 ? -21.045 18.487 -19.066 1.00 55.19 173 GLY A O 1
ATOM 1403 N N . LYS A 1 174 ? -22.149 16.872 -17.976 1.00 44.22 174 LYS A N 1
ATOM 1404 C CA . LYS A 1 174 ? -21.326 16.899 -16.738 1.00 44.22 174 LYS A CA 1
ATOM 1405 C C . LYS A 1 174 ? -20.230 15.819 -16.691 1.00 44.22 174 LYS A C 1
ATOM 1407 O O . LYS A 1 174 ? -19.634 15.612 -15.635 1.00 44.22 174 LYS A O 1
ATOM 1412 N N . GLY A 1 175 ? -19.982 15.113 -17.794 1.00 39.78 175 GLY A N 1
ATOM 1413 C CA . GLY A 1 175 ? -19.045 13.991 -17.850 1.00 39.78 175 GLY A CA 1
ATOM 1414 C C . GLY A 1 175 ? -18.162 14.022 -19.095 1.00 39.78 175 GLY A C 1
ATOM 1415 O O . GLY A 1 175 ? -18.551 14.546 -20.136 1.00 39.78 175 GLY A O 1
ATOM 1416 N N . TRP A 1 176 ? -16.961 13.459 -18.969 1.00 43.72 176 TRP A N 1
ATOM 1417 C CA . TRP A 1 176 ? -16.031 13.266 -20.080 1.00 43.72 176 TRP A CA 1
ATOM 1418 C C . TRP A 1 176 ? -16.229 11.870 -20.667 1.00 43.72 176 TRP A C 1
ATOM 1420 O O . TRP A 1 176 ? -16.199 10.889 -19.924 1.00 43.72 176 TRP A O 1
ATOM 1430 N N . ILE A 1 177 ? -16.427 11.788 -21.984 1.00 42.31 177 ILE A N 1
ATOM 1431 C CA . ILE A 1 177 ? -16.592 10.522 -22.709 1.00 42.31 177 ILE A CA 1
ATOM 1432 C C . ILE A 1 177 ? -15.359 10.332 -23.613 1.00 42.31 177 ILE A C 1
ATOM 1434 O O . ILE A 1 177 ? -14.983 11.279 -24.314 1.00 42.31 177 ILE A O 1
ATOM 1438 N N . PRO A 1 178 ? -14.690 9.163 -23.601 1.00 38.25 178 PRO A N 1
ATOM 1439 C CA . PRO A 1 178 ? -13.606 8.880 -24.536 1.00 38.25 178 PRO A CA 1
ATOM 1440 C C . PRO A 1 178 ? -14.130 8.823 -25.975 1.00 38.25 178 PRO A C 1
ATOM 1442 O O . PRO A 1 178 ? -15.161 8.209 -26.245 1.00 38.25 178 PRO A O 1
ATOM 1445 N N . TYR A 1 179 ? -13.406 9.460 -26.894 1.00 35.94 179 TYR A N 1
ATOM 1446 C CA . TYR A 1 179 ? -13.626 9.317 -28.332 1.00 35.94 179 TYR A CA 1
ATOM 1447 C C . TYR A 1 179 ? -13.065 7.951 -28.753 1.00 35.94 179 TYR A C 1
ATOM 1449 O O . TYR A 1 179 ? -11.885 7.690 -28.509 1.00 35.94 179 TYR A O 1
ATOM 1457 N N . VAL A 1 180 ? -13.912 7.075 -29.302 1.00 43.12 180 VAL A N 1
ATOM 1458 C CA . VAL A 1 180 ? -13.474 5.851 -30.003 1.00 43.12 180 VAL A CA 1
ATOM 1459 C C . VAL A 1 180 ? -12.705 6.198 -31.270 1.00 43.12 180 VAL A C 1
ATOM 1461 O O . VAL A 1 180 ? -13.074 7.199 -31.928 1.00 43.12 180 VAL A O 1
#

pLDDT: mean 70.84, std 21.42, range [32.59, 95.62]

InterPro domains:
  IPR002711 HNH endonuclease [PF01844] (52-95)
  IPR003615 HNH nuclease [SM00507] (39-92)
  IPR003615 HNH nuclease [cd00085] (39-95)
  IPR052892 Nucleic_acid-targeting_endonuclease [PTHR33877] (49-113)

Organism: NCBI:txid412755

Sequence (180 aa):
MARRPRYGRDAHYKYATYQATNARTEARRRGYIARITLDEWRYTLEFFEYTCAYCGVSCETRPLQLEHFVPLGRGGHSVLGNCVPACSSCNYRKSTNDPFHDQFWAHYFPRGQQQRVYELIEYAGGLPEPGRWEPKHAENSCYPLTAYCGARDNISGSDLSITCDKCRSVLFGKGWIPYV

Secondary structure (DSSP, 8-state):
-PPPPSS-HHHHHHHHHHHHHHHHHHHHHTT--B---HHHHHHHHHHTTTB-TTT--BTTTS-EEEEESS-GGGT--BSTTTEEEEEHHHHHHHTT--TTT-THHHHHS-HHHHHHHHHHHHHTTSPPBTTB---TTSSS----SSS----SS-----SS-EE-TTT--EEETTEEE---

Foldseek 3Di:
DPPDQPADPVRVLVQLQVQLVVQLVVCVVLVAANPCDSVLSVVQCVLLVCAALFARHHCSVFNWGFAFLQDSVRRTHSYWLRTHTHGPVVRVVCPNPGCPPDVCRVPRGDPVSVVSSVVRCVVLVHGDDPPDDDRPPDDQDDDDDDDDPPPPPPFDDDDAWTADPRQRWTDHDPDTDHDD

Radius of gyration: 19.03 Å; chains: 1; bounding box: 41×49×53 Å